Protein AF-A0A0L8GR93-F1 (afdb_monomer)

Structure (mmCIF, N/CA/C/O backbone):
data_AF-A0A0L8GR93-F1
#
_entry.id   AF-A0A0L8GR93-F1
#
loop_
_atom_site.group_PDB
_atom_site.id
_atom_site.type_symbol
_atom_site.label_atom_id
_atom_site.label_alt_id
_atom_site.label_comp_id
_atom_site.label_asym_id
_atom_site.label_entity_id
_atom_site.l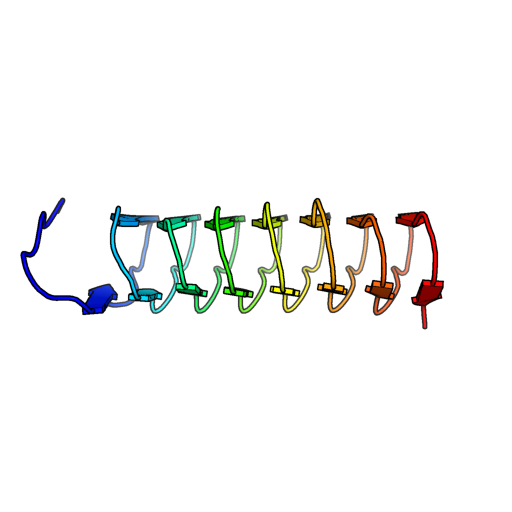abel_seq_id
_atom_site.pdbx_PDB_ins_code
_atom_site.Cartn_x
_atom_site.Cartn_y
_atom_site.Cartn_z
_atom_site.occupancy
_atom_site.B_iso_or_equiv
_atom_site.auth_seq_id
_atom_site.auth_comp_id
_atom_site.auth_asym_id
_atom_site.auth_atom_id
_atom_site.pdbx_PDB_model_num
ATOM 1 N N . MET A 1 1 ? 7.715 18.236 18.150 1.00 33.94 1 MET A N 1
ATOM 2 C CA . MET A 1 1 ? 6.377 18.294 18.772 1.00 33.94 1 MET A CA 1
ATOM 3 C C . MET A 1 1 ? 5.868 16.869 18.866 1.00 33.94 1 MET A C 1
ATOM 5 O O . MET A 1 1 ? 5.503 16.304 17.847 1.00 33.94 1 MET A O 1
ATOM 9 N N . THR A 1 2 ? 5.962 16.259 20.043 1.00 33.47 2 THR A N 1
ATOM 10 C CA . THR A 1 2 ? 5.451 14.910 20.322 1.00 33.47 2 THR A CA 1
ATOM 11 C C . THR A 1 2 ? 4.157 15.069 21.111 1.00 33.47 2 THR A C 1
ATOM 13 O O . THR A 1 2 ? 4.191 15.279 22.320 1.00 33.47 2 THR A O 1
ATOM 16 N N . GLU A 1 3 ? 3.015 15.065 20.424 1.00 47.94 3 GLU A N 1
ATOM 17 C CA . GLU A 1 3 ? 1.709 15.127 21.080 1.00 47.94 3 GLU A CA 1
ATOM 18 C C . GLU A 1 3 ? 1.225 13.712 21.419 1.00 47.94 3 GLU A C 1
ATOM 20 O O . GLU A 1 3 ? 0.819 12.945 20.546 1.00 47.94 3 GLU A O 1
ATOM 25 N N . THR A 1 4 ? 1.219 13.358 22.702 1.00 40.69 4 THR A N 1
ATOM 26 C CA . THR A 1 4 ? 0.560 12.147 23.208 1.00 40.69 4 THR A CA 1
ATOM 27 C C . THR A 1 4 ? -0.934 12.420 23.404 1.00 40.69 4 THR A C 1
ATOM 29 O O . THR A 1 4 ? -1.451 12.532 24.512 1.00 40.69 4 THR A O 1
ATOM 32 N N . VAL A 1 5 ? -1.667 12.576 22.300 1.00 49.81 5 VAL A N 1
ATOM 33 C CA . VAL A 1 5 ? -3.105 12.895 22.341 1.00 49.81 5 VAL A CA 1
ATOM 34 C C . VAL A 1 5 ? -3.898 11.679 22.801 1.00 49.81 5 VAL A C 1
ATOM 36 O O . VAL A 1 5 ? -3.602 10.565 22.377 1.00 49.81 5 VAL A O 1
ATOM 39 N N . THR A 1 6 ? -4.957 11.886 23.599 1.00 48.78 6 THR A N 1
ATOM 40 C CA . THR A 1 6 ? -5.890 10.885 24.163 1.00 48.78 6 THR A CA 1
ATOM 41 C C . THR A 1 6 ? -7.161 10.576 23.314 1.00 48.78 6 THR A C 1
ATOM 43 O O . THR A 1 6 ? -7.979 9.747 23.716 1.00 48.78 6 THR A O 1
ATOM 46 N N . ARG A 1 7 ? -7.232 11.038 22.050 1.00 57.28 7 ARG A N 1
ATOM 47 C CA . ARG A 1 7 ? -8.193 10.612 20.996 1.00 57.28 7 ARG A CA 1
ATOM 48 C C . ARG A 1 7 ? -7.882 9.334 20.175 1.00 57.28 7 ARG A C 1
ATOM 50 O O . ARG A 1 7 ? -6.785 9.135 19.658 1.00 57.28 7 ARG A O 1
ATOM 57 N N . TRP A 1 8 ? -8.911 8.514 19.934 1.00 70.69 8 TRP A N 1
ATOM 58 C CA . TRP A 1 8 ? -8.896 7.296 19.090 1.00 70.69 8 TRP A CA 1
ATOM 59 C C . TRP A 1 8 ? -8.316 7.479 17.670 1.00 70.69 8 TRP A C 1
ATOM 61 O O . TRP A 1 8 ? -7.955 6.492 17.023 1.00 70.69 8 TRP A O 1
ATOM 71 N N . TRP A 1 9 ? -8.208 8.730 17.226 1.00 72.31 9 TRP A N 1
ATOM 72 C CA . TRP A 1 9 ? -7.704 9.175 15.936 1.00 72.31 9 TRP A CA 1
ATOM 73 C C . TRP A 1 9 ? -6.675 10.281 16.173 1.00 72.31 9 TRP A C 1
ATOM 75 O O . TRP A 1 9 ? -6.953 11.211 16.936 1.00 72.31 9 TRP A O 1
ATOM 85 N N . LEU A 1 10 ? -5.522 10.194 15.511 1.00 78.81 10 LEU A N 1
ATOM 86 C CA . LEU A 1 10 ? -4.541 11.275 15.443 1.00 78.81 10 LEU A CA 1
ATOM 87 C C . LEU A 1 10 ? -4.371 11.720 13.989 1.00 78.81 10 LEU A C 1
ATOM 89 O O . LEU A 1 10 ? -4.279 10.885 13.087 1.00 78.81 10 LEU A O 1
ATOM 93 N N . PHE A 1 11 ? -4.318 13.034 13.778 1.00 79.12 11 PHE A N 1
ATOM 94 C CA . PHE A 1 11 ? -4.029 13.632 12.483 1.00 79.12 11 PHE A CA 1
ATOM 95 C C . PHE A 1 11 ? -2.747 14.463 12.595 1.00 79.12 11 PHE A C 1
ATOM 97 O O . PHE A 1 11 ? -2.744 15.519 13.221 1.00 79.12 11 PHE A O 1
ATOM 104 N N . CYS A 1 12 ? -1.658 13.977 12.004 1.00 73.75 12 CYS A N 1
ATOM 105 C CA . CYS A 1 12 ? -0.418 14.725 11.855 1.00 73.75 12 CYS A CA 1
ATOM 106 C C . CYS A 1 12 ? -0.454 15.479 10.517 1.00 73.75 12 CYS A C 1
ATOM 108 O O . CYS A 1 12 ? -0.478 14.871 9.441 1.00 73.75 12 CYS A O 1
ATOM 110 N N . GLY A 1 13 ? -0.438 16.812 10.575 1.00 70.75 13 GLY A N 1
ATOM 111 C CA . GLY A 1 13 ? -0.254 17.654 9.393 1.00 70.75 13 GLY A CA 1
ATOM 112 C C . GLY A 1 13 ? 1.087 17.386 8.698 1.00 70.75 13 GLY A C 1
ATOM 113 O O . GLY A 1 13 ? 2.027 16.866 9.300 1.00 70.75 13 GLY A O 1
ATOM 114 N N . GLY A 1 14 ? 1.174 17.726 7.411 1.00 71.00 14 GLY A N 1
ATOM 115 C CA . GLY A 1 14 ? 2.402 17.527 6.647 1.00 71.00 14 GLY A CA 1
ATOM 116 C C . GLY A 1 14 ? 3.514 18.491 7.064 1.00 71.00 14 GLY A C 1
ATOM 117 O O . GLY A 1 14 ? 3.251 19.651 7.385 1.00 71.00 14 GLY A O 1
ATOM 118 N N . SER A 1 15 ? 4.766 18.034 7.034 1.00 76.25 15 SER A N 1
ATOM 119 C CA . SER A 1 15 ? 5.922 18.847 7.430 1.00 76.25 15 SER A CA 1
ATOM 120 C C . SER A 1 15 ? 6.914 19.072 6.287 1.00 76.25 15 SER A C 1
ATOM 122 O O . SER A 1 15 ? 7.100 18.253 5.383 1.00 76.25 15 SER A O 1
ATOM 124 N N . ARG A 1 16 ? 7.591 20.226 6.305 1.00 69.69 16 ARG A N 1
ATOM 125 C CA . ARG A 1 16 ? 8.563 20.568 5.257 1.00 69.69 16 ARG A CA 1
ATOM 126 C C . ARG A 1 16 ? 9.880 19.805 5.409 1.00 69.69 16 ARG A C 1
ATOM 128 O O . ARG A 1 16 ? 10.528 19.593 4.398 1.00 69.69 16 ARG A O 1
ATOM 135 N N . TYR A 1 17 ? 10.254 19.382 6.615 1.00 73.50 17 TYR A N 1
ATOM 136 C CA . TYR A 1 17 ? 11.520 18.693 6.884 1.00 73.50 17 TYR A CA 1
ATOM 137 C C . TYR A 1 17 ? 11.281 17.220 7.220 1.00 73.50 17 TYR A C 1
ATOM 139 O O . TYR A 1 17 ? 11.332 16.380 6.322 1.00 73.50 17 TYR A O 1
ATOM 147 N N . SER A 1 18 ? 10.949 16.909 8.470 1.00 74.88 18 SER A N 1
ATOM 148 C CA . SER A 1 18 ? 10.697 15.544 8.933 1.00 74.88 18 SER A CA 1
ATOM 149 C C . SER A 1 18 ? 9.348 15.423 9.645 1.00 74.88 18 SER A C 1
ATOM 151 O O . SER A 1 18 ? 8.907 16.355 10.320 1.00 74.88 18 SER A O 1
ATOM 153 N N . CYS A 1 19 ? 8.653 14.300 9.457 1.00 74.94 19 CYS A N 1
ATOM 154 C CA . CYS A 1 19 ? 7.529 13.874 10.292 1.00 74.94 19 CYS A CA 1
ATOM 155 C C . CYS A 1 19 ? 7.908 12.588 11.010 1.00 74.94 19 CYS A C 1
ATOM 157 O O . CYS A 1 19 ? 8.356 11.641 10.376 1.00 74.94 19 CYS A O 1
ATOM 159 N N . ALA A 1 20 ? 7.730 12.565 12.324 1.00 77.88 20 ALA A N 1
ATOM 160 C CA . ALA A 1 20 ? 7.807 11.357 13.126 1.00 77.88 20 ALA A CA 1
ATOM 161 C C . ALA A 1 20 ? 6.541 11.315 13.980 1.00 77.88 20 ALA A C 1
ATOM 163 O O . ALA A 1 20 ? 6.315 12.228 14.774 1.00 77.88 20 ALA A O 1
ATOM 164 N N . CYS A 1 21 ? 5.694 10.313 13.761 1.00 73.50 21 CYS A N 1
ATOM 165 C CA . CYS A 1 21 ? 4.473 10.122 14.536 1.00 73.50 21 CYS A CA 1
ATOM 166 C C . CYS A 1 21 ? 4.410 8.668 15.007 1.00 73.50 21 CYS A C 1
ATOM 168 O O . CYS A 1 21 ? 4.272 7.754 14.198 1.00 73.50 21 CYS A O 1
ATOM 170 N N . GLU A 1 22 ? 4.490 8.466 16.316 1.00 74.88 22 GLU A N 1
ATOM 171 C CA . GLU A 1 22 ? 4.322 7.162 16.952 1.00 74.88 22 GLU A CA 1
ATOM 172 C C . GLU A 1 22 ? 3.012 7.174 17.732 1.00 74.88 22 GLU A C 1
ATOM 174 O O . GLU A 1 22 ? 2.762 8.057 18.558 1.00 74.88 22 GLU A O 1
ATOM 179 N N . VAL A 1 23 ? 2.126 6.229 17.425 1.00 70.88 23 VAL A N 1
ATOM 180 C CA . VAL A 1 23 ? 0.793 6.192 18.017 1.00 70.88 23 VAL A CA 1
ATOM 181 C C . VAL A 1 23 ? 0.385 4.761 18.331 1.00 70.88 23 VAL A C 1
ATOM 183 O O . VAL A 1 23 ? -0.002 3.980 17.466 1.00 70.88 23 VAL A O 1
ATOM 186 N N . MET A 1 24 ? 0.284 4.446 19.618 1.00 66.62 24 MET A N 1
ATOM 187 C CA . MET A 1 24 ? -0.190 3.146 20.123 1.00 66.62 24 MET A CA 1
ATOM 188 C C . MET A 1 24 ? -1.695 2.866 19.904 1.00 66.62 24 MET A C 1
ATOM 190 O O . MET A 1 24 ? -2.285 1.983 20.528 1.00 66.62 24 MET A O 1
ATOM 194 N N . ARG A 1 25 ? -2.366 3.625 19.034 1.00 67.69 25 ARG A N 1
ATOM 195 C CA . ARG A 1 25 ? -3.835 3.752 18.998 1.00 67.69 25 ARG A CA 1
ATOM 196 C C . ARG A 1 25 ? -4.439 3.195 17.718 1.00 67.69 25 ARG A C 1
ATOM 198 O O . ARG A 1 25 ? -3.815 2.421 16.997 1.00 67.69 25 ARG A O 1
ATOM 205 N N . TRP A 1 26 ? -5.720 3.495 17.499 1.00 75.50 26 TRP A N 1
ATOM 206 C CA . TRP A 1 26 ? -6.510 2.857 16.452 1.00 75.50 26 TRP A CA 1
ATOM 207 C C . TRP A 1 26 ? -6.219 3.398 15.055 1.00 75.50 26 TRP A C 1
ATOM 209 O O . TRP A 1 26 ? -6.063 2.586 14.144 1.00 75.50 26 TRP A O 1
ATOM 219 N N . TRP A 1 27 ? -6.142 4.721 14.896 1.00 79.44 27 TRP A N 1
ATOM 220 C CA . TRP A 1 27 ? -5.944 5.363 13.597 1.00 79.44 27 TRP A CA 1
ATOM 221 C C . TRP A 1 27 ? -4.949 6.521 13.668 1.00 79.44 27 TRP A C 1
ATOM 223 O O . TRP A 1 27 ? -5.084 7.402 14.519 1.00 79.44 27 TRP A O 1
ATOM 233 N N . LEU A 1 28 ? -4.012 6.541 12.722 1.00 82.88 28 LEU A N 1
ATOM 234 C CA . LEU A 1 28 ? -3.130 7.670 12.441 1.00 82.88 28 LEU A CA 1
ATOM 235 C C . LEU A 1 28 ? -3.264 8.070 10.973 1.00 82.88 28 LEU A C 1
ATOM 237 O O . LEU A 1 28 ? -3.173 7.224 10.081 1.00 82.88 28 LEU A O 1
ATOM 241 N N . PHE A 1 29 ? -3.429 9.365 10.745 1.00 83.06 29 PHE A N 1
ATOM 242 C CA . PHE A 1 29 ? -3.340 9.984 9.432 1.00 83.06 29 PHE A CA 1
ATOM 243 C C . PHE A 1 29 ? -2.174 10.966 9.437 1.00 83.06 29 PHE A C 1
ATOM 245 O O . PHE A 1 29 ? -2.190 11.939 10.186 1.00 83.06 29 PHE A O 1
ATOM 252 N N . CYS A 1 30 ? -1.170 10.715 8.606 1.00 81.00 30 CYS A N 1
ATOM 253 C CA . CYS A 1 30 ? -0.012 11.578 8.425 1.00 81.00 30 CYS A CA 1
ATOM 254 C C . CYS A 1 30 ? -0.024 12.159 7.016 1.00 81.00 30 CYS A C 1
ATOM 256 O O . CYS A 1 30 ? 0.025 11.419 6.036 1.00 81.00 30 CYS A O 1
ATOM 258 N N . GLY A 1 31 ? -0.030 13.489 6.908 1.00 76.50 31 GLY A N 1
ATOM 259 C CA . GLY A 1 31 ? 0.006 14.191 5.620 1.00 76.50 31 GLY A CA 1
ATOM 260 C C . GLY A 1 31 ? 1.298 13.986 4.817 1.00 76.50 31 GLY A C 1
ATOM 261 O O . GLY A 1 31 ? 1.341 14.331 3.639 1.00 76.50 31 GLY A O 1
ATOM 262 N N . GLY A 1 32 ? 2.335 13.405 5.426 1.00 74.44 32 GLY A N 1
ATOM 263 C CA . GLY A 1 32 ? 3.633 13.166 4.799 1.00 74.44 32 GLY A CA 1
ATOM 264 C C . GLY A 1 32 ? 4.615 14.323 4.978 1.00 74.44 32 GLY A C 1
ATOM 265 O O . GLY A 1 32 ? 4.333 15.315 5.652 1.00 74.44 32 GLY A O 1
ATOM 266 N N . SER A 1 33 ? 5.797 14.209 4.380 1.00 80.12 33 SER A N 1
ATOM 267 C CA . SER A 1 33 ? 6.816 15.264 4.460 1.00 80.12 33 SER A CA 1
ATOM 268 C C . SER A 1 33 ? 7.636 15.418 3.195 1.00 80.12 33 SER A C 1
ATOM 270 O O . SER A 1 33 ? 7.658 14.566 2.307 1.00 80.12 33 SER A O 1
ATOM 272 N N . ARG A 1 34 ? 8.374 16.527 3.093 1.00 77.75 34 ARG A N 1
ATOM 273 C CA . ARG A 1 34 ? 9.303 16.689 1.973 1.00 77.75 34 ARG A CA 1
ATOM 274 C C . ARG A 1 34 ? 10.515 15.775 2.109 1.00 77.75 34 ARG A C 1
ATOM 276 O O . ARG A 1 34 ? 10.862 15.161 1.114 1.00 77.75 34 ARG A O 1
ATOM 283 N N . HIS A 1 35 ? 11.164 15.678 3.269 1.00 79.62 35 HIS A N 1
ATOM 284 C CA . HIS A 1 35 ? 12.380 14.867 3.391 1.00 79.62 35 HIS A CA 1
ATOM 285 C C . HIS A 1 35 ? 12.073 13.487 3.955 1.00 79.62 35 HIS A C 1
ATOM 287 O O . HIS A 1 35 ? 12.077 12.518 3.198 1.00 79.62 35 HIS A O 1
ATOM 293 N N . PHE A 1 36 ? 11.760 13.402 5.243 1.00 79.88 36 PHE A N 1
ATOM 294 C CA . PHE A 1 36 ? 11.635 12.119 5.927 1.00 79.88 36 PHE A CA 1
ATOM 295 C C . PHE A 1 36 ? 10.293 11.964 6.626 1.00 79.88 36 PHE A C 1
ATOM 297 O O . PHE A 1 36 ? 9.872 12.881 7.332 1.00 79.88 36 PHE A O 1
ATOM 304 N N . CYS A 1 37 ? 9.621 10.828 6.457 1.00 81.69 37 CYS A N 1
ATOM 305 C CA . CYS A 1 37 ? 8.473 10.496 7.292 1.00 81.69 37 CYS A CA 1
ATOM 306 C C . CYS A 1 37 ? 8.635 9.124 7.931 1.00 81.69 37 CYS A C 1
ATOM 308 O O . CYS A 1 37 ? 8.765 8.140 7.210 1.00 81.69 37 CYS A O 1
ATOM 310 N N . ALA A 1 38 ? 8.587 9.077 9.258 1.00 84.19 38 ALA A N 1
ATOM 311 C CA . ALA A 1 38 ? 8.499 7.865 10.055 1.00 84.19 38 ALA A CA 1
ATOM 312 C C . ALA A 1 38 ? 7.147 7.822 10.760 1.00 84.19 38 ALA A C 1
ATOM 314 O O . ALA A 1 38 ? 6.756 8.782 11.430 1.00 84.19 38 ALA A O 1
ATOM 315 N N . CYS A 1 39 ? 6.409 6.732 10.599 1.00 83.25 39 CYS A N 1
ATOM 316 C CA . CYS A 1 39 ? 5.134 6.551 11.279 1.00 83.25 39 CYS A CA 1
ATOM 317 C C . CYS A 1 39 ? 4.999 5.128 11.797 1.00 83.25 39 CYS A C 1
ATOM 319 O O . CYS A 1 39 ? 5.106 4.187 11.017 1.00 83.25 39 CYS A O 1
ATOM 321 N N . GLU A 1 40 ? 4.678 4.982 13.074 1.00 83.88 40 GLU A N 1
ATOM 322 C CA . GLU A 1 40 ? 4.458 3.677 13.693 1.00 83.88 40 GLU A CA 1
ATOM 323 C C . GLU A 1 40 ? 3.099 3.653 14.391 1.00 83.88 40 GLU A C 1
ATOM 325 O O . GLU A 1 40 ? 2.741 4.572 15.139 1.00 83.88 40 GLU A O 1
ATOM 330 N N . VAL A 1 41 ? 2.296 2.625 14.095 1.00 83.81 41 VAL A N 1
ATOM 331 C CA . VAL A 1 41 ? 0.932 2.516 14.622 1.00 83.81 41 VAL A CA 1
ATOM 332 C C . VAL A 1 41 ? 0.537 1.083 14.919 1.00 83.81 41 VAL A C 1
ATOM 334 O O . VAL A 1 41 ? 0.749 0.165 14.138 1.00 83.81 41 VAL A O 1
ATOM 337 N N . ASN A 1 42 ? -0.206 0.881 16.001 1.00 83.31 42 ASN A N 1
ATOM 338 C CA . ASN A 1 42 ? -0.638 -0.464 16.368 1.00 83.31 42 ASN A CA 1
ATOM 339 C C . ASN A 1 42 ? -1.721 -1.035 15.419 1.00 83.31 42 ASN A C 1
ATOM 341 O O . ASN A 1 42 ? -1.758 -2.228 15.133 1.00 83.31 42 ASN A O 1
ATOM 345 N N . ARG A 1 43 ? -2.654 -0.215 14.911 1.00 85.25 43 ARG A N 1
ATOM 346 C CA . ARG A 1 43 ? -3.818 -0.717 14.150 1.00 85.25 43 ARG A CA 1
ATOM 347 C C . ARG A 1 43 ? -3.910 -0.272 12.697 1.00 85.25 43 ARG A C 1
ATOM 349 O O . ARG A 1 43 ? -3.942 -1.150 11.832 1.00 85.25 43 ARG A O 1
ATOM 356 N N . ARG A 1 44 ? -4.092 1.023 12.433 1.00 87.62 44 ARG A N 1
ATOM 357 C CA . ARG A 1 44 ? -4.329 1.547 11.080 1.00 87.62 44 ARG A CA 1
ATOM 358 C C . ARG A 1 44 ? -3.545 2.831 10.844 1.00 87.62 44 ARG A C 1
ATOM 360 O O . ARG A 1 44 ? -3.674 3.771 11.626 1.00 87.62 44 ARG A O 1
ATOM 367 N N . LEU A 1 45 ? -2.797 2.868 9.748 1.00 87.31 45 LEU A N 1
ATOM 368 C CA . LEU A 1 45 ? -2.001 4.014 9.320 1.00 87.31 45 LEU A CA 1
ATOM 369 C C . LEU A 1 45 ? -2.360 4.411 7.891 1.00 87.31 45 LEU A C 1
ATOM 371 O O . LEU A 1 45 ? -2.369 3.570 6.993 1.00 87.31 45 LEU A O 1
ATOM 375 N N . PHE A 1 46 ? -2.578 5.706 7.690 1.00 87.44 46 PHE A N 1
ATOM 376 C CA . PHE A 1 46 ? -2.559 6.354 6.387 1.00 87.44 46 PHE A CA 1
ATOM 377 C C . PHE A 1 46 ? -1.442 7.393 6.374 1.00 87.44 46 PHE A C 1
ATOM 379 O O . PHE A 1 46 ? -1.510 8.386 7.094 1.00 87.44 46 PHE A O 1
ATOM 386 N N . CYS A 1 47 ? -0.417 7.172 5.560 1.00 84.31 47 CYS A N 1
ATOM 387 C CA . CYS A 1 47 ? 0.695 8.091 5.373 1.00 84.31 47 CYS A CA 1
ATOM 388 C C . CYS A 1 47 ? 0.704 8.606 3.931 1.00 84.31 47 CYS A C 1
ATOM 390 O O . CYS A 1 47 ? 0.734 7.823 2.983 1.00 84.31 47 CYS A O 1
ATOM 392 N N . GLY A 1 48 ? 0.722 9.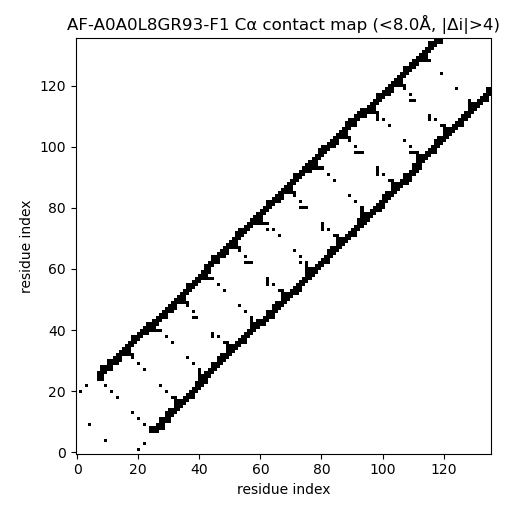927 3.756 1.00 81.25 48 GLY A N 1
ATOM 393 C CA . GLY A 1 48 ? 0.815 10.580 2.447 1.00 81.25 48 GLY A CA 1
ATOM 394 C C . GLY A 1 48 ? 2.138 10.326 1.715 1.00 81.25 48 GLY A C 1
ATOM 395 O O . GLY A 1 48 ? 2.238 10.611 0.525 1.00 81.25 48 GLY A O 1
ATOM 396 N N . GLY A 1 49 ? 3.136 9.756 2.398 1.00 78.31 49 GLY A N 1
ATOM 397 C CA . GLY A 1 49 ? 4.453 9.467 1.841 1.00 78.31 49 GLY A CA 1
ATOM 398 C C . GLY A 1 49 ? 5.440 10.620 2.014 1.00 78.31 49 GLY A C 1
ATOM 399 O O . GLY A 1 49 ? 5.238 11.531 2.821 1.00 78.31 49 GLY A O 1
ATOM 400 N N . SER A 1 50 ? 6.547 10.578 1.276 1.00 83.19 50 SER A N 1
ATOM 401 C CA . SER A 1 50 ? 7.543 11.653 1.321 1.00 83.19 50 SER A CA 1
ATOM 402 C C . SER A 1 50 ? 8.311 11.817 0.013 1.00 83.19 50 SER A C 1
ATOM 404 O O . SER A 1 50 ? 8.244 10.974 -0.876 1.00 83.19 50 SER A O 1
ATOM 406 N N . ARG A 1 51 ? 9.065 12.913 -0.164 1.00 81.50 51 ARG A N 1
ATOM 407 C CA . ARG A 1 51 ? 9.900 13.036 -1.372 1.00 81.50 51 ARG A CA 1
ATOM 408 C C . ARG A 1 51 ? 11.141 12.157 -1.281 1.00 81.50 51 ARG A C 1
ATOM 410 O O . ARG A 1 51 ? 11.455 11.522 -2.280 1.00 81.50 51 ARG A O 1
ATOM 417 N N . TYR A 1 52 ? 11.844 12.136 -0.149 1.00 83.69 52 TYR A N 1
ATOM 418 C CA . TYR A 1 52 ? 13.075 11.355 -0.014 1.00 83.69 52 TYR A CA 1
ATOM 419 C C . TYR A 1 52 ? 12.789 9.969 0.547 1.00 83.69 52 TYR A C 1
ATOM 421 O O . TYR A 1 52 ? 12.797 9.006 -0.215 1.00 83.69 52 TYR A O 1
ATOM 429 N N . SER A 1 53 ? 12.498 9.873 1.836 1.00 82.81 53 SER A N 1
ATOM 430 C CA . SER A 1 53 ? 12.417 8.593 2.535 1.00 82.81 53 SER A CA 1
ATOM 431 C C . SER A 1 53 ? 11.153 8.493 3.376 1.00 82.81 53 SER A C 1
ATOM 433 O O . SER A 1 53 ? 10.817 9.415 4.128 1.00 82.81 53 SER A O 1
ATOM 435 N N . CYS A 1 54 ? 10.405 7.406 3.219 1.00 83.75 54 CYS A N 1
ATOM 436 C CA . CYS A 1 54 ? 9.266 7.096 4.073 1.00 83.75 54 CYS A CA 1
ATOM 437 C C . CYS A 1 54 ? 9.457 5.720 4.708 1.00 83.75 54 CYS A C 1
ATOM 439 O O . CYS A 1 54 ? 9.820 4.765 4.028 1.00 83.75 54 CYS A O 1
ATOM 441 N N . ALA A 1 55 ? 9.237 5.653 6.014 1.00 86.69 55 ALA A N 1
ATOM 442 C CA . ALA A 1 55 ? 9.267 4.448 6.819 1.00 86.69 55 ALA A CA 1
ATOM 443 C C . ALA A 1 55 ? 7.943 4.371 7.577 1.00 86.69 55 ALA A C 1
ATOM 445 O O . ALA A 1 55 ? 7.554 5.317 8.266 1.00 86.69 55 ALA A O 1
ATOM 446 N N . CYS A 1 56 ? 7.195 3.295 7.389 1.00 86.25 56 CYS A N 1
ATOM 447 C CA . CYS A 1 56 ? 5.890 3.134 8.008 1.00 86.25 56 CYS A CA 1
ATOM 448 C C . CYS A 1 56 ? 5.729 1.709 8.524 1.00 86.25 56 CYS A C 1
ATOM 450 O O . CYS A 1 56 ? 5.924 0.761 7.769 1.00 86.25 56 CYS A O 1
ATOM 452 N N . GLU A 1 57 ? 5.302 1.566 9.771 1.00 87.25 57 GLU A N 1
ATOM 453 C CA . GLU A 1 57 ? 5.085 0.262 10.390 1.00 87.25 57 GLU A CA 1
ATOM 454 C C . GLU A 1 57 ? 3.685 0.179 11.000 1.00 87.25 57 GLU A C 1
ATOM 456 O O . GLU A 1 57 ? 3.211 1.103 11.674 1.00 87.25 57 GLU A O 1
ATOM 461 N N . VAL A 1 58 ? 2.997 -0.940 10.741 1.00 86.12 58 VAL A N 1
ATOM 462 C CA . VAL A 1 58 ? 1.727 -1.262 11.396 1.00 86.12 58 VAL A CA 1
ATOM 463 C C . VAL A 1 58 ? 1.679 -2.691 11.901 1.00 86.12 58 VAL A C 1
ATOM 465 O O . VAL A 1 58 ? 1.741 -3.656 11.139 1.00 86.12 58 VAL A O 1
ATOM 468 N N . THR A 1 59 ? 1.380 -2.862 13.185 1.00 84.12 59 THR A N 1
ATOM 469 C CA . THR A 1 59 ? 1.407 -4.208 13.765 1.00 84.12 59 THR A CA 1
ATOM 470 C C . THR A 1 59 ? 0.155 -5.044 13.473 1.00 84.12 59 THR A C 1
ATOM 472 O O . THR A 1 59 ? 0.250 -6.265 13.334 1.00 84.12 59 THR A O 1
ATOM 475 N N . ARG A 1 60 ? -1.053 -4.456 13.377 1.00 80.75 60 ARG A N 1
ATOM 476 C CA . ARG A 1 60 ? -2.292 -5.271 13.379 1.00 80.75 60 ARG A CA 1
ATOM 477 C C . ARG A 1 60 ? -3.158 -5.315 12.134 1.00 80.75 60 ARG A C 1
ATOM 479 O O . ARG A 1 60 ? -3.718 -6.385 11.890 1.00 80.75 60 ARG A O 1
ATOM 486 N N . TRP A 1 61 ? -3.418 -4.218 11.429 1.00 83.31 61 TRP A N 1
ATOM 487 C CA . TRP A 1 61 ? -4.476 -4.263 10.411 1.00 83.31 61 TRP A CA 1
ATOM 488 C C . TRP A 1 61 ? -4.082 -3.691 9.060 1.00 83.31 61 TRP A C 1
ATOM 490 O O . TRP A 1 61 ? -3.941 -4.475 8.126 1.00 83.31 61 TRP A O 1
ATOM 500 N N . TRP A 1 62 ? -3.986 -2.370 8.933 1.00 85.88 62 TRP A N 1
ATOM 501 C CA . TRP A 1 62 ? -3.898 -1.728 7.619 1.00 85.88 62 TRP A CA 1
ATOM 502 C C . TRP A 1 62 ? -2.822 -0.657 7.602 1.00 85.88 62 TRP A C 1
ATOM 504 O O . TRP A 1 62 ? -2.823 0.221 8.464 1.00 85.88 62 TRP A O 1
ATOM 514 N N . LEU A 1 63 ? -1.980 -0.691 6.578 1.00 87.88 63 LEU A N 1
ATOM 515 C CA . LEU A 1 63 ? -1.073 0.391 6.231 1.00 87.88 63 LEU A CA 1
ATOM 516 C C . LEU A 1 63 ? -1.354 0.819 4.797 1.00 87.88 63 LEU A C 1
ATOM 518 O O . LEU A 1 63 ? -1.324 -0.003 3.882 1.00 87.88 63 LEU A O 1
ATOM 522 N N . PHE A 1 64 ? -1.606 2.109 4.622 1.00 88.31 64 PHE A N 1
ATOM 523 C CA . PHE A 1 64 ? -1.607 2.777 3.330 1.00 88.31 64 PHE A CA 1
ATOM 524 C C . PHE A 1 64 ? -0.502 3.824 3.328 1.00 88.31 64 PHE A C 1
ATOM 526 O O . PHE A 1 64 ? -0.538 4.761 4.124 1.00 88.31 64 PHE A O 1
ATOM 533 N N . CYS A 1 65 ? 0.470 3.677 2.433 1.00 8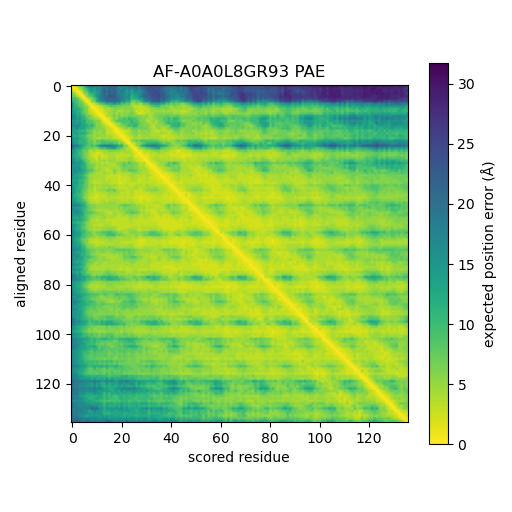5.00 65 CYS A N 1
ATOM 534 C CA . CYS A 1 65 ? 1.552 4.635 2.253 1.00 85.00 65 CYS A CA 1
ATOM 535 C C . CYS A 1 65 ? 1.570 5.138 0.809 1.00 85.00 65 CYS A C 1
ATOM 537 O O . CYS A 1 65 ? 1.610 4.346 -0.130 1.00 85.00 65 CYS A O 1
ATOM 539 N N . GLY A 1 66 ? 1.570 6.459 0.625 1.00 81.06 66 GLY A N 1
ATOM 540 C CA . GLY A 1 66 ? 1.598 7.108 -0.691 1.00 81.06 66 GLY A CA 1
ATOM 541 C C . GLY A 1 66 ? 2.880 6.868 -1.498 1.00 81.06 66 GLY A C 1
ATOM 542 O O . GLY A 1 66 ? 2.920 7.194 -2.681 1.00 81.06 66 GLY A O 1
ATOM 543 N N . GLY A 1 67 ? 3.908 6.266 -0.891 1.00 76.44 67 GLY A N 1
ATOM 544 C CA . GLY A 1 67 ? 5.201 6.007 -1.523 1.00 76.44 67 GLY A CA 1
ATOM 545 C C . GLY A 1 67 ? 6.185 7.170 -1.386 1.00 76.44 67 GLY A C 1
ATOM 546 O O . GLY A 1 67 ? 5.958 8.125 -0.637 1.00 76.44 67 GLY A O 1
ATOM 547 N N . SER A 1 68 ? 7.313 7.085 -2.089 1.00 83.12 68 SER A N 1
ATOM 548 C CA . SER A 1 68 ? 8.324 8.151 -2.088 1.00 83.12 68 SER A CA 1
ATOM 549 C C . SER A 1 68 ? 9.099 8.252 -3.396 1.00 83.12 68 SER A C 1
ATOM 551 O O . SER A 1 68 ? 8.978 7.395 -4.264 1.00 83.12 68 SER A O 1
ATOM 553 N N . ARG A 1 69 ? 9.915 9.299 -3.610 1.00 81.56 69 ARG A N 1
ATOM 554 C CA . ARG A 1 69 ? 10.799 9.287 -4.793 1.00 81.56 69 ARG A CA 1
ATOM 555 C C . ARG A 1 69 ? 12.031 8.424 -4.575 1.00 81.56 69 ARG A C 1
ATOM 557 O O . ARG A 1 69 ? 12.415 7.758 -5.527 1.00 81.56 69 ARG A O 1
ATOM 564 N N . TYR A 1 70 ? 12.658 8.442 -3.402 1.00 83.44 70 TYR A N 1
ATOM 565 C CA . TYR A 1 70 ? 13.903 7.699 -3.202 1.00 83.44 70 TYR A CA 1
ATOM 566 C C . TYR A 1 70 ? 13.641 6.347 -2.554 1.00 83.44 70 TYR A C 1
ATOM 568 O O . TYR A 1 70 ? 13.699 5.343 -3.258 1.00 83.44 70 TYR A O 1
ATOM 576 N N . SER A 1 71 ? 13.309 6.310 -1.268 1.00 83.31 71 SER A N 1
ATOM 577 C CA . SER A 1 71 ? 13.150 5.053 -0.535 1.00 83.31 71 SER A CA 1
ATOM 578 C C . SER A 1 71 ? 11.813 4.956 0.187 1.00 83.31 71 SER A C 1
ATOM 580 O O . SER A 1 71 ? 11.382 5.901 0.856 1.00 83.31 71 SER A O 1
ATOM 582 N N . CYS A 1 72 ? 11.128 3.827 0.021 1.00 83.25 72 CYS A N 1
ATOM 583 C CA . CYS A 1 72 ? 9.883 3.528 0.712 1.00 83.25 72 CYS A CA 1
ATOM 584 C C . CYS A 1 72 ? 10.022 2.212 1.474 1.00 83.25 72 CYS A C 1
ATOM 586 O O . CYS A 1 72 ? 10.221 1.173 0.866 1.00 83.25 72 CYS A O 1
ATOM 588 N N . ALA A 1 73 ? 9.959 2.254 2.799 1.00 86.56 73 ALA A N 1
ATOM 589 C CA . ALA A 1 73 ? 9.989 1.072 3.647 1.00 86.56 73 ALA A CA 1
ATOM 590 C C . ALA A 1 73 ? 8.648 0.953 4.359 1.00 86.56 73 ALA A C 1
ATOM 592 O O . ALA A 1 73 ? 8.207 1.894 5.026 1.00 86.56 73 ALA A O 1
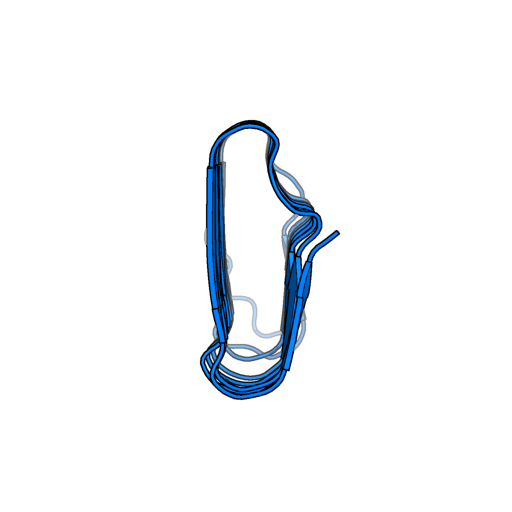ATOM 593 N N . CYS A 1 74 ? 7.962 -0.166 4.166 1.00 86.44 74 CYS A N 1
ATOM 594 C CA . CYS A 1 74 ? 6.671 -0.399 4.796 1.00 86.44 74 CYS A CA 1
ATOM 595 C C . CYS A 1 74 ? 6.575 -1.826 5.323 1.00 86.44 74 CYS A C 1
ATOM 597 O O . CYS A 1 74 ? 6.802 -2.772 4.570 1.00 86.44 74 CYS A O 1
ATOM 599 N N . GLU A 1 75 ? 6.156 -1.967 6.576 1.00 86.81 75 GLU A N 1
ATOM 600 C CA . GLU A 1 75 ? 5.980 -3.264 7.226 1.00 86.81 75 GLU A CA 1
ATOM 601 C C . GLU A 1 75 ? 4.574 -3.387 7.822 1.00 86.81 75 GLU A C 1
ATOM 603 O O . GLU A 1 75 ? 4.067 -2.474 8.487 1.00 86.81 75 GLU A O 1
ATOM 608 N N . VAL A 1 76 ? 3.917 -4.527 7.573 1.00 85.94 76 VAL A N 1
ATOM 609 C CA . VAL A 1 76 ? 2.663 -4.887 8.244 1.00 85.94 76 VAL A CA 1
ATOM 610 C C . VAL A 1 76 ? 2.676 -6.314 8.758 1.00 85.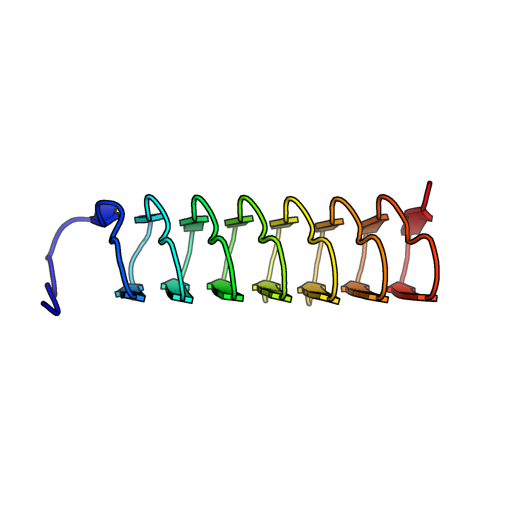94 76 VAL A C 1
ATOM 612 O O . VAL A 1 76 ? 2.612 -7.286 8.007 1.00 85.94 76 VAL A O 1
ATOM 615 N N . ASN A 1 77 ? 2.535 -6.451 10.069 1.00 83.50 77 ASN A N 1
ATOM 616 C CA . ASN A 1 77 ? 2.623 -7.756 10.714 1.00 83.50 77 ASN A CA 1
ATOM 617 C C . ASN A 1 77 ? 1.416 -8.684 10.465 1.00 83.50 77 ASN A C 1
ATOM 619 O O . ASN A 1 77 ? 1.483 -9.895 10.685 1.0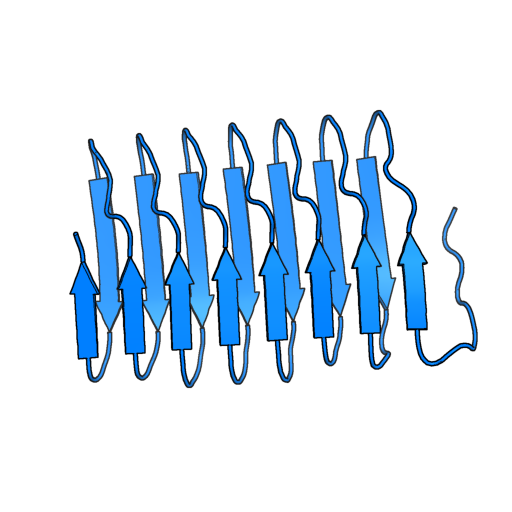0 83.50 77 ASN A O 1
ATOM 623 N N . ARG A 1 78 ? 0.251 -8.153 10.064 1.00 77.88 78 ARG A N 1
ATOM 624 C CA . ARG A 1 78 ? -0.989 -8.944 10.163 1.00 77.88 78 ARG A CA 1
ATOM 625 C C . ARG A 1 78 ? -1.932 -9.001 8.990 1.00 77.88 78 ARG A C 1
ATOM 627 O O . ARG A 1 78 ? -2.557 -10.049 8.869 1.00 77.88 78 ARG A O 1
ATOM 634 N N . ARG A 1 79 ? -2.186 -7.948 8.217 1.00 83.69 79 ARG A N 1
ATOM 635 C CA . ARG A 1 79 ? -3.356 -7.991 7.324 1.00 83.69 79 ARG A CA 1
ATOM 636 C C . ARG A 1 79 ? -3.100 -7.379 5.957 1.00 83.69 79 ARG A C 1
ATOM 638 O O . ARG A 1 79 ? -2.934 -8.138 5.010 1.00 83.69 79 ARG A O 1
ATOM 645 N N . TRP A 1 80 ? -3.074 -6.061 5.840 1.00 86.19 80 TRP A N 1
ATOM 646 C CA . TRP A 1 80 ? -3.032 -5.414 4.533 1.00 86.19 80 TRP A CA 1
ATOM 647 C C . TRP A 1 80 ? -1.993 -4.305 4.506 1.00 86.19 80 TRP A C 1
ATOM 649 O O . TRP A 1 80 ? -2.031 -3.405 5.348 1.00 86.19 80 TRP A O 1
ATOM 659 N N . LEU A 1 81 ? -1.121 -4.357 3.505 1.00 87.44 81 LEU A N 1
ATOM 660 C CA . LEU A 1 81 ? -0.224 -3.271 3.138 1.00 87.44 81 LEU A CA 1
ATOM 661 C C . LEU A 1 81 ? -0.529 -2.831 1.713 1.00 87.44 81 LEU A C 1
ATOM 663 O O . LEU A 1 81 ? -0.577 -3.652 0.798 1.00 87.44 81 LEU A O 1
ATOM 667 N N . PHE A 1 82 ? -0.701 -1.526 1.550 1.00 87.69 82 PHE A N 1
ATOM 668 C CA . PHE A 1 82 ? -0.767 -0.848 0.268 1.00 87.69 82 PHE A CA 1
ATOM 669 C C . PHE A 1 82 ? 0.313 0.227 0.250 1.00 87.69 82 PHE A C 1
ATOM 671 O O . PHE A 1 82 ? 0.241 1.193 1.012 1.00 87.69 82 PHE A O 1
ATOM 678 N N . CYS A 1 83 ? 1.308 0.074 -0.616 1.00 84.38 83 CYS A N 1
ATOM 679 C CA . CYS A 1 83 ? 2.350 1.074 -0.800 1.00 84.38 83 CYS A CA 1
ATOM 680 C C . CYS A 1 83 ? 2.373 1.564 -2.247 1.00 84.38 83 CYS A C 1
ATOM 682 O O . CYS A 1 83 ? 2.412 0.767 -3.184 1.00 84.38 83 CYS A O 1
ATOM 684 N N . GLY A 1 84 ? 2.387 2.884 -2.425 1.00 79.62 84 GLY A N 1
ATO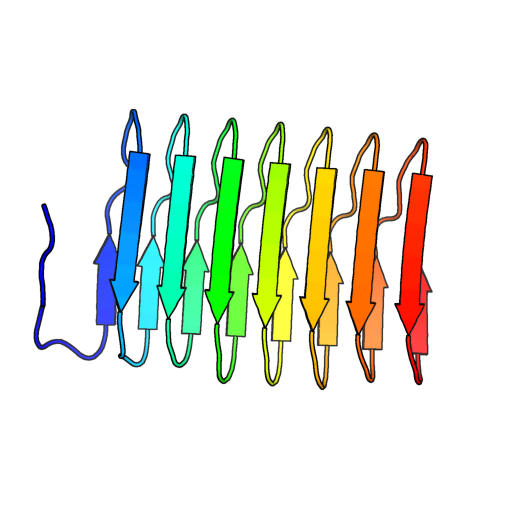M 685 C CA . GLY A 1 84 ? 2.409 3.546 -3.732 1.00 79.62 84 GLY A CA 1
ATOM 686 C C . GLY A 1 84 ? 3.685 3.309 -4.546 1.00 79.62 84 GLY A C 1
ATOM 687 O O . GLY A 1 84 ? 3.707 3.624 -5.732 1.00 79.62 84 GLY A O 1
ATOM 688 N N . GLY A 1 85 ? 4.724 2.720 -3.947 1.00 73.81 85 GLY A N 1
ATOM 689 C CA . GLY A 1 85 ? 5.994 2.444 -4.612 1.00 73.81 85 GLY A CA 1
ATOM 690 C C . GLY A 1 85 ? 6.988 3.604 -4.533 1.00 73.81 85 GLY A C 1
ATOM 691 O O . GLY A 1 85 ? 6.765 4.609 -3.850 1.00 73.81 85 GLY A O 1
ATOM 692 N N . SER A 1 86 ? 8.127 3.457 -5.211 1.00 81.94 86 SER A N 1
ATOM 693 C CA . SER A 1 86 ? 9.161 4.493 -5.248 1.00 81.94 86 SER A CA 1
ATOM 694 C C . SER A 1 86 ? 9.960 4.486 -6.530 1.00 81.94 86 SER A C 1
ATOM 696 O O . SER A 1 86 ? 9.872 3.589 -7.360 1.00 81.94 86 SER A O 1
ATOM 698 N N . ARG A 1 87 ? 10.772 5.519 -6.736 1.00 80.19 87 ARG A N 1
ATOM 699 C CA . ARG A 1 87 ? 11.646 5.550 -7.903 1.00 80.19 87 ARG A CA 1
ATOM 700 C C . ARG A 1 87 ? 12.876 4.667 -7.685 1.00 80.19 87 ARG A C 1
ATOM 702 O O . ARG A 1 87 ? 13.217 3.934 -8.605 1.00 80.19 87 ARG A O 1
ATOM 709 N N . TYR A 1 88 ? 13.516 4.689 -6.515 1.00 81.06 88 TYR A N 1
ATOM 710 C CA . TYR A 1 88 ? 14.774 3.958 -6.306 1.00 81.06 88 TYR A CA 1
ATOM 711 C C . TYR A 1 88 ? 14.604 2.641 -5.553 1.00 81.06 88 TYR A C 1
ATOM 713 O O . TYR A 1 88 ? 14.928 1.600 -6.113 1.00 81.06 88 TYR A O 1
ATOM 721 N N . SER A 1 89 ? 14.105 2.655 -4.321 1.00 80.12 89 SER A N 1
ATOM 722 C CA . SER A 1 89 ? 13.990 1.438 -3.513 1.00 80.12 89 SER A CA 1
ATOM 723 C C . SER A 1 89 ? 12.655 1.335 -2.791 1.00 80.12 89 SER A C 1
ATOM 725 O O . SER A 1 89 ? 12.192 2.300 -2.178 1.00 80.12 89 SER A O 1
ATOM 727 N N . CYS A 1 90 ? 12.031 0.162 -2.862 1.00 80.12 90 CYS A N 1
ATOM 728 C CA . CYS A 1 90 ? 10.835 -0.148 -2.083 1.00 80.12 90 CYS A CA 1
ATOM 729 C C . CYS A 1 90 ? 10.879 -1.547 -1.483 1.00 80.12 90 CYS A C 1
ATOM 731 O O . CYS A 1 90 ? 10.407 -2.489 -2.125 1.00 80.12 90 CYS A O 1
ATOM 733 N N . PRO A 1 91 ? 11.453 -1.688 -0.281 1.00 83.44 91 PRO A N 1
ATOM 734 C CA . PRO A 1 91 ? 11.184 -2.820 0.590 1.00 83.44 91 PRO A CA 1
ATOM 735 C C . PRO A 1 91 ? 9.773 -2.741 1.195 1.00 83.44 91 PRO A C 1
ATOM 737 O O . PRO A 1 91 ? 9.407 -1.776 1.870 1.00 83.44 91 PRO A O 1
ATOM 740 N N . CYS A 1 92 ? 8.984 -3.782 0.956 1.00 83.12 92 CYS A N 1
ATOM 741 C CA . CYS A 1 92 ? 7.661 -3.972 1.529 1.00 83.12 92 CYS A CA 1
ATOM 742 C C . CYS A 1 92 ? 7.584 -5.360 2.183 1.00 83.12 92 CYS A C 1
ATOM 744 O O . CYS A 1 92 ? 7.852 -6.353 1.511 1.00 83.12 92 CYS A O 1
ATOM 746 N N . GLU A 1 93 ? 7.126 -5.457 3.428 1.00 83.62 93 GLU A N 1
ATOM 747 C CA . GLU A 1 93 ? 6.951 -6.749 4.104 1.00 83.62 93 GLU A CA 1
ATOM 748 C C . GLU A 1 93 ? 5.545 -6.896 4.696 1.00 83.62 93 GLU A C 1
ATOM 750 O O . GLU A 1 93 ? 5.009 -5.988 5.341 1.00 83.62 93 GLU A O 1
ATOM 755 N N . VAL A 1 94 ? 4.921 -8.057 4.462 1.00 81.69 94 VAL A N 1
ATOM 756 C CA . VAL A 1 94 ? 3.653 -8.445 5.083 1.00 81.69 94 VAL A CA 1
ATOM 757 C C . VAL A 1 94 ? 3.689 -9.879 5.590 1.00 81.69 94 VAL A C 1
ATOM 759 O O . VAL A 1 94 ? 3.482 -10.849 4.863 1.00 81.69 94 VAL A O 1
ATOM 762 N N . MET A 1 95 ? 3.722 -10.019 6.903 1.00 80.00 95 MET A N 1
ATOM 763 C CA . MET A 1 95 ? 3.818 -11.311 7.578 1.00 80.00 95 MET A CA 1
ATOM 764 C C . MET A 1 95 ? 2.619 -12.253 7.413 1.00 80.00 95 MET A C 1
ATOM 766 O O . MET A 1 95 ? 2.710 -13.406 7.821 1.00 80.00 95 MET A O 1
ATOM 770 N N . ARG A 1 96 ? 1.449 -11.848 6.893 1.00 76.44 96 ARG A N 1
ATOM 771 C CA . ARG A 1 96 ? 0.293 -12.776 6.897 1.00 76.44 96 ARG A CA 1
ATOM 772 C C . ARG A 1 96 ? -0.612 -12.816 5.682 1.00 76.44 96 ARG A C 1
ATOM 774 O O . ARG A 1 96 ? -0.929 -13.924 5.262 1.00 76.44 96 ARG A O 1
ATOM 781 N N . TRP A 1 97 ? -1.150 -11.699 5.196 1.00 82.12 97 TRP A N 1
ATOM 782 C CA . TRP A 1 97 ? -2.293 -11.774 4.273 1.00 82.12 97 TRP A CA 1
ATOM 783 C C . TRP A 1 97 ? -2.047 -11.149 2.903 1.00 82.12 97 TRP A C 1
ATOM 785 O O . TRP A 1 97 ? -1.922 -11.900 1.939 1.00 82.12 97 TRP A O 1
ATOM 795 N N . TRP A 1 98 ? -2.036 -9.825 2.783 1.00 84.81 98 TRP A N 1
ATOM 796 C CA . TRP A 1 98 ? -2.008 -9.182 1.471 1.00 84.81 98 TRP A CA 1
ATOM 797 C C . TRP A 1 98 ? -1.018 -8.034 1.411 1.00 84.81 98 TRP A C 1
ATOM 799 O O . TRP A 1 98 ? -1.036 -7.146 2.267 1.00 84.81 98 TRP A O 1
ATOM 809 N N . LEU A 1 99 ? -0.227 -8.040 0.345 1.00 85.50 99 LEU A N 1
ATOM 810 C CA . LEU A 1 99 ? 0.704 -6.988 -0.012 1.00 85.50 99 LEU A CA 1
ATOM 811 C C . LEU A 1 99 ? 0.363 -6.467 -1.406 1.00 85.50 99 LEU A C 1
ATOM 813 O O . LEU A 1 99 ? 0.319 -7.236 -2.364 1.00 85.50 99 LEU A O 1
ATOM 817 N N . PHE A 1 100 ? 0.142 -5.160 -1.506 1.00 85.69 100 PHE A N 1
ATOM 818 C CA . PHE A 1 100 ? 0.043 -4.430 -2.763 1.00 85.69 100 PHE A CA 1
ATOM 819 C C . PHE A 1 100 ? 1.156 -3.385 -2.791 1.00 85.69 100 PHE A C 1
ATOM 821 O O . PHE A 1 100 ? 1.079 -2.390 -2.068 1.00 85.69 100 PHE A O 1
ATOM 828 N N . CYS A 1 101 ? 2.181 -3.593 -3.615 1.00 82.06 101 CYS A N 1
ATOM 829 C CA . CYS A 1 101 ? 3.213 -2.587 -3.853 1.00 82.06 101 CYS A CA 1
ATOM 830 C C . CYS A 1 101 ? 3.158 -2.108 -5.304 1.00 82.06 101 CYS A C 1
ATOM 832 O O . CYS A 1 101 ? 3.182 -2.899 -6.244 1.00 82.06 101 CYS A O 1
ATOM 834 N N . GLY A 1 102 ? 3.104 -0.785 -5.484 1.00 77.62 102 GLY A N 1
ATOM 835 C CA . GLY A 1 102 ? 3.085 -0.125 -6.794 1.00 77.62 102 GLY A CA 1
ATOM 836 C C . GLY A 1 102 ? 4.346 -0.356 -7.633 1.00 77.62 102 GLY A C 1
ATOM 837 O O . GLY A 1 102 ? 4.390 0.053 -8.787 1.00 77.62 102 GLY A O 1
ATOM 838 N N . GLY A 1 103 ? 5.348 -1.036 -7.069 1.00 73.00 103 GLY A N 1
ATOM 839 C CA . GLY A 1 103 ? 6.615 -1.333 -7.715 1.00 73.00 103 GLY A CA 1
ATOM 840 C C . GLY A 1 103 ? 7.644 -0.234 -7.496 1.00 73.00 103 GLY A C 1
ATOM 841 O O . GLY A 1 103 ? 7.434 0.728 -6.748 1.00 73.00 103 GLY A O 1
ATOM 842 N N . SER A 1 104 ? 8.789 -0.383 -8.145 1.00 79.94 104 SER A N 1
ATOM 843 C CA . SER A 1 104 ? 9.784 0.680 -8.176 1.00 79.94 104 SER A CA 1
ATOM 844 C C . SER A 1 104 ? 10.480 0.766 -9.521 1.00 79.94 104 SER A C 1
ATOM 846 O O . SER A 1 104 ? 10.435 -0.166 -10.315 1.00 79.94 104 SER A O 1
ATOM 848 N N . ARG A 1 105 ? 11.143 1.886 -9.828 1.00 78.75 105 ARG A N 1
ATOM 849 C CA . ARG A 1 105 ? 11.918 1.928 -11.075 1.00 78.75 105 ARG A CA 1
ATOM 850 C C . ARG A 1 105 ? 13.163 1.060 -10.948 1.00 78.75 105 ARG A C 1
ATOM 852 O O . ARG A 1 105 ? 13.391 0.266 -11.850 1.00 78.75 105 ARG A O 1
ATOM 859 N N . HIS A 1 106 ? 13.942 1.216 -9.877 1.00 79.69 106 HIS A N 1
ATOM 860 C CA . HIS A 1 106 ? 15.226 0.528 -9.711 1.00 79.69 106 HIS A CA 1
ATOM 861 C C . HIS A 1 106 ? 15.116 -0.801 -8.964 1.00 79.69 106 HIS A C 1
ATOM 863 O O . HIS A 1 106 ? 15.297 -1.832 -9.597 1.00 79.69 106 HIS A O 1
ATOM 869 N N . PHE A 1 107 ? 14.811 -0.784 -7.667 1.00 80.06 107 PHE A N 1
ATOM 870 C CA . PHE A 1 107 ? 14.821 -1.980 -6.826 1.00 80.06 107 PHE A CA 1
ATOM 871 C C . PHE A 1 107 ? 13.514 -2.142 -6.050 1.00 80.06 107 PHE A C 1
ATOM 873 O O . PHE A 1 107 ? 13.116 -1.231 -5.313 1.00 80.06 107 PHE A O 1
ATOM 880 N N . CYS A 1 108 ? 12.806 -3.256 -6.212 1.00 79.88 108 CYS A N 1
ATOM 881 C CA . CYS A 1 108 ? 11.673 -3.603 -5.352 1.00 79.88 108 CYS A CA 1
ATOM 882 C C . CYS A 1 108 ? 11.924 -4.941 -4.660 1.00 79.88 108 CYS A C 1
ATOM 884 O O . CYS A 1 108 ? 12.329 -5.915 -5.292 1.00 79.88 108 CYS A O 1
ATOM 886 N N . ALA A 1 109 ? 11.685 -4.965 -3.352 1.00 83.12 109 ALA A N 1
ATOM 887 C CA . ALA A 1 109 ? 11.728 -6.172 -2.543 1.00 83.12 109 ALA A CA 1
ATOM 888 C C . ALA A 1 109 ? 10.382 -6.307 -1.841 1.00 83.12 109 ALA A C 1
ATOM 890 O O . ALA A 1 109 ? 9.935 -5.372 -1.179 1.00 83.12 109 ALA A O 1
ATOM 891 N N . CYS A 1 110 ? 9.701 -7.428 -2.034 1.00 82.50 110 CYS A N 1
ATOM 892 C CA . CYS A 1 110 ? 8.399 -7.673 -1.433 1.00 82.50 110 CYS A CA 1
ATOM 893 C C . CYS A 1 110 ? 8.348 -9.070 -0.832 1.00 82.50 110 CYS A C 1
ATOM 895 O O . CYS A 1 110 ? 8.557 -10.043 -1.548 1.00 82.50 110 CYS A O 1
ATOM 897 N N . GLU A 1 111 ? 7.993 -9.171 0.441 1.00 83.81 111 GLU A N 1
ATOM 898 C CA . GLU A 1 111 ? 7.813 -10.455 1.115 1.00 83.81 111 GLU A CA 1
ATOM 899 C C . GLU A 1 111 ? 6.394 -10.558 1.671 1.00 83.81 111 GLU A C 1
ATOM 901 O O . GLU A 1 111 ? 5.913 -9.655 2.364 1.00 83.81 111 GLU A O 1
ATOM 906 N N . VAL A 1 112 ? 5.675 -11.636 1.335 1.00 84.25 112 VAL A N 1
ATOM 907 C CA . VAL A 1 112 ? 4.346 -11.879 1.907 1.00 84.25 112 VAL A CA 1
ATOM 908 C C . VAL A 1 112 ? 3.946 -13.345 2.000 1.00 84.25 112 VAL A C 1
ATOM 910 O O . VAL A 1 112 ? 4.013 -14.128 1.059 1.00 84.25 112 VAL A O 1
ATOM 913 N N . ASN A 1 113 ? 3.347 -13.703 3.133 1.00 83.12 113 ASN A N 1
ATOM 914 C CA . ASN A 1 113 ? 2.960 -15.087 3.414 1.00 83.12 113 ASN A CA 1
ATOM 915 C C . ASN A 1 113 ? 1.763 -15.635 2.613 1.00 83.12 113 ASN A C 1
ATOM 917 O O . ASN A 1 113 ? 1.515 -16.841 2.611 1.00 83.12 113 ASN A O 1
ATOM 921 N N . ARG A 1 114 ? 0.949 -14.791 1.974 1.00 83.75 114 ARG A N 1
ATOM 922 C CA . ARG A 1 114 ? -0.268 -15.254 1.279 1.00 83.75 114 ARG A CA 1
ATOM 923 C C . ARG A 1 114 ? -0.419 -14.684 -0.120 1.00 83.75 114 ARG A C 1
ATOM 925 O O . ARG A 1 114 ? -0.409 -15.463 -1.066 1.00 83.75 114 ARG A O 1
ATOM 932 N N . ARG A 1 115 ? -0.661 -13.382 -0.263 1.00 84.69 115 ARG A N 1
ATOM 933 C CA . ARG A 1 115 ? -1.004 -12.775 -1.556 1.00 84.69 115 ARG A CA 1
ATOM 934 C C . ARG A 1 115 ? -0.170 -11.533 -1.823 1.00 84.69 115 ARG A C 1
ATOM 936 O O . ARG A 1 115 ? -0.228 -10.591 -1.035 1.00 84.69 115 ARG A O 1
ATOM 943 N N . LEU A 1 116 ? 0.538 -11.534 -2.948 1.00 84.38 116 LEU A N 1
ATOM 944 C CA . LEU A 1 116 ? 1.317 -10.407 -3.448 1.00 84.38 116 LEU A CA 1
ATOM 945 C C . LEU A 1 116 ? 0.746 -9.888 -4.757 1.00 84.38 116 LEU A C 1
ATOM 947 O O . LEU A 1 116 ? 0.525 -10.660 -5.688 1.00 84.38 116 LEU A O 1
ATOM 951 N N . PHE A 1 117 ? 0.612 -8.572 -4.833 1.00 84.31 117 PHE A N 1
ATOM 952 C CA . PHE A 1 117 ? 0.421 -7.824 -6.062 1.00 84.31 117 PHE A CA 1
ATOM 953 C C . PHE A 1 117 ? 1.542 -6.794 -6.163 1.00 84.31 117 PHE A C 1
ATOM 955 O O . PHE A 1 117 ? 1.592 -5.853 -5.367 1.00 84.31 117 PHE A O 1
ATOM 962 N N . CYS A 1 118 ? 2.451 -6.978 -7.116 1.00 80.00 118 CYS A N 1
ATOM 963 C CA . CYS A 1 118 ? 3.570 -6.067 -7.337 1.00 80.00 118 CYS A CA 1
ATOM 964 C C . CYS A 1 118 ? 3.492 -5.468 -8.744 1.00 80.00 118 CYS A C 1
ATOM 966 O O . CYS A 1 118 ? 3.325 -6.192 -9.722 1.00 80.00 118 CYS A O 1
ATOM 968 N N . GLY A 1 119 ? 3.647 -4.148 -8.859 1.00 76.06 119 GLY A N 1
ATOM 969 C CA . GLY A 1 119 ? 3.768 -3.450 -10.148 1.00 76.06 119 GLY A CA 1
ATOM 970 C C . GLY A 1 119 ? 5.126 -3.628 -10.843 1.00 76.06 119 GLY A C 1
ATOM 971 O O . GLY A 1 119 ? 5.425 -2.886 -11.774 1.00 76.06 119 GLY A O 1
ATOM 972 N N . GLY A 1 120 ? 5.965 -4.540 -10.337 1.00 68.62 120 GLY A N 1
ATOM 973 C CA . GLY A 1 120 ? 7.262 -4.876 -10.912 1.00 68.62 120 GLY A CA 1
ATOM 974 C C . GLY A 1 120 ? 8.350 -3.834 -10.655 1.00 68.62 120 GLY A C 1
ATOM 975 O O . GLY A 1 120 ? 8.199 -2.886 -9.877 1.00 68.62 120 GLY A O 1
ATOM 976 N N . SER A 1 121 ? 9.496 -4.040 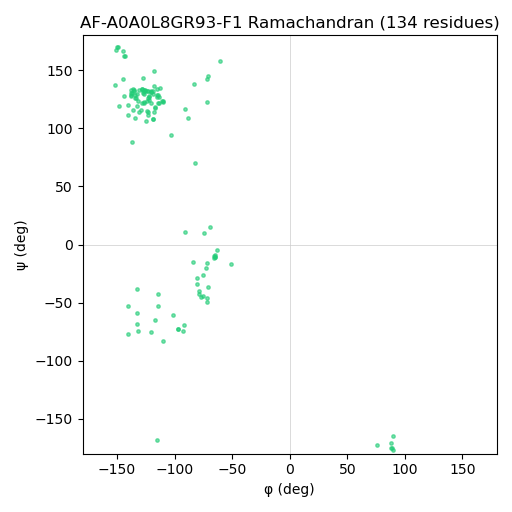-11.300 1.00 74.88 121 SER A N 1
ATOM 977 C CA . SER A 1 121 ? 10.516 -3.004 -11.433 1.00 74.88 121 SER A CA 1
ATOM 978 C C . SER A 1 121 ? 11.202 -3.074 -12.785 1.00 74.88 121 SER A C 1
ATOM 980 O O . SER A 1 121 ? 11.125 -4.088 -13.475 1.00 74.88 121 SER A O 1
ATOM 982 N N . ARG A 1 122 ? 11.877 -1.989 -13.178 1.00 71.94 122 ARG A N 1
ATOM 983 C CA . ARG A 1 122 ? 12.604 -1.959 -14.453 1.00 71.94 122 ARG A CA 1
ATOM 984 C C . ARG A 1 122 ? 13.966 -2.651 -14.366 1.00 71.94 122 ARG A C 1
ATOM 986 O O . ARG A 1 122 ? 14.435 -3.126 -15.393 1.00 71.94 122 ARG A O 1
ATOM 993 N N . TYR A 1 123 ? 14.610 -2.661 -13.198 1.00 75.12 123 TYR A N 1
ATOM 994 C CA . TYR A 1 123 ? 15.973 -3.186 -13.061 1.00 75.12 123 TYR A CA 1
ATOM 995 C C . TYR A 1 123 ? 16.047 -4.440 -12.185 1.00 75.12 123 TYR A C 1
ATOM 997 O O . TYR A 1 123 ? 16.604 -5.435 -12.636 1.00 75.12 123 TYR A O 1
ATOM 1005 N N . SER A 1 124 ? 15.508 -4.426 -10.963 1.00 74.38 124 SER A N 1
ATOM 1006 C CA . SER A 1 124 ? 15.594 -5.578 -10.058 1.00 74.38 124 SER A CA 1
ATOM 1007 C C . SER A 1 124 ? 14.388 -5.713 -9.127 1.00 74.38 124 SER A C 1
ATOM 1009 O O . SER A 1 124 ? 14.105 -4.852 -8.294 1.00 74.38 124 SER A O 1
ATOM 1011 N N . CYS A 1 125 ? 13.683 -6.839 -9.256 1.00 74.56 125 CYS A N 1
ATOM 1012 C CA . CYS A 1 125 ? 12.562 -7.207 -8.399 1.00 74.56 125 CYS A CA 1
ATOM 1013 C C . CYS A 1 125 ? 12.836 -8.537 -7.692 1.00 74.56 125 CYS A C 1
ATOM 1015 O O . CYS A 1 125 ? 13.022 -9.562 -8.345 1.00 74.56 125 CYS A O 1
ATOM 1017 N N . ALA A 1 126 ? 12.817 -8.517 -6.362 1.00 80.31 126 ALA A N 1
ATOM 1018 C CA . ALA A 1 126 ? 12.805 -9.703 -5.517 1.00 80.31 126 ALA A CA 1
ATOM 1019 C C . ALA A 1 126 ? 11.431 -9.804 -4.848 1.00 80.31 126 ALA A C 1
ATOM 1021 O O . ALA A 1 126 ? 10.971 -8.864 -4.201 1.00 80.31 126 ALA A O 1
ATOM 1022 N N . CYS A 1 127 ? 10.730 -10.914 -5.053 1.00 78.19 127 CYS A N 1
ATOM 1023 C CA . CYS A 1 127 ? 9.389 -11.118 -4.521 1.00 78.19 127 CYS A CA 1
ATOM 1024 C C . CYS A 1 127 ? 9.287 -12.528 -3.947 1.00 78.19 127 CYS A C 1
ATOM 1026 O O . CYS A 1 127 ? 9.376 -13.494 -4.702 1.00 78.19 127 CYS A O 1
ATOM 1028 N N . GLU A 1 128 ? 9.080 -12.640 -2.638 1.00 82.00 128 GLU A N 1
ATOM 1029 C CA . GLU A 1 128 ? 8.929 -13.917 -1.946 1.00 82.00 128 GLU A CA 1
ATOM 1030 C C . GLU A 1 128 ? 7.490 -14.094 -1.462 1.00 82.00 128 GLU A C 1
ATOM 1032 O O . GLU A 1 128 ? 6.922 -13.237 -0.776 1.00 82.00 128 GLU A O 1
ATOM 1037 N N . VAL A 1 129 ? 6.866 -15.196 -1.892 1.00 83.56 129 VAL A N 1
ATOM 1038 C CA . VAL A 1 129 ? 5.454 -15.467 -1.630 1.00 83.56 129 VAL A CA 1
ATOM 1039 C C . VAL A 1 129 ? 5.181 -16.938 -1.405 1.00 83.56 129 VAL A C 1
ATOM 1041 O O . VAL A 1 129 ? 5.426 -17.765 -2.276 1.00 83.56 129 VAL A O 1
ATOM 1044 N N . ASN A 1 130 ? 4.508 -17.235 -0.295 1.00 81.19 130 ASN A N 1
ATOM 1045 C CA . ASN A 1 130 ? 4.172 -18.610 0.071 1.00 81.19 130 ASN A CA 1
ATOM 1046 C C . ASN A 1 130 ? 2.900 -19.177 -0.583 1.00 81.19 130 ASN A C 1
ATOM 1048 O O . ASN A 1 130 ? 2.687 -20.385 -0.521 1.00 81.19 130 ASN A O 1
ATOM 1052 N N . LYS A 1 131 ? 2.017 -18.360 -1.186 1.00 80.69 131 LYS A N 1
ATOM 1053 C CA . LYS A 1 131 ? 0.823 -18.896 -1.882 1.00 80.69 131 LYS A CA 1
ATOM 1054 C C . LYS A 1 131 ? 0.542 -18.331 -3.273 1.00 80.69 131 LYS A C 1
ATOM 1056 O O . LYS A 1 131 ? 0.403 -19.112 -4.202 1.00 80.69 131 LYS A O 1
ATOM 1061 N N . TRP A 1 132 ? 0.353 -17.018 -3.416 1.00 76.19 132 TRP A N 1
ATOM 1062 C CA . TRP A 1 132 ? -0.140 -16.414 -4.664 1.00 76.19 132 TRP A CA 1
ATOM 1063 C C . TRP A 1 132 ? 0.563 -15.101 -4.991 1.00 76.19 132 TRP A C 1
ATOM 1065 O O . TRP A 1 132 ? 0.442 -14.134 -4.239 1.00 76.19 132 TRP A O 1
ATOM 1075 N N . CYS A 1 133 ? 1.228 -15.051 -6.142 1.00 78.31 133 CYS A N 1
ATOM 1076 C CA . CYS A 1 133 ? 1.937 -13.872 -6.620 1.00 78.31 133 CYS A CA 1
ATOM 1077 C C . CYS A 1 133 ? 1.375 -13.404 -7.966 1.00 78.31 133 CYS A C 1
ATOM 1079 O O . CYS A 1 133 ? 1.218 -14.206 -8.886 1.00 78.31 133 CYS A O 1
ATOM 1081 N N . PHE A 1 134 ? 1.081 -12.109 -8.074 1.00 77.75 134 PHE A N 1
ATOM 1082 C CA . PHE A 1 134 ? 0.747 -11.436 -9.323 1.00 77.75 134 PHE A CA 1
ATOM 1083 C C . PHE A 1 134 ? 1.690 -10.244 -9.517 1.00 77.75 134 PHE A C 1
ATOM 1085 O O . PHE A 1 134 ? 1.563 -9.221 -8.840 1.00 77.75 134 PHE A O 1
ATOM 1092 N N . CYS A 1 135 ? 2.635 -10.383 -10.444 1.00 71.88 135 CYS A N 1
ATOM 1093 C CA . CYS A 1 135 ? 3.557 -9.320 -10.834 1.00 71.88 135 CYS A CA 1
ATOM 1094 C C . CYS A 1 135 ? 3.258 -8.890 -12.269 1.00 71.88 135 CYS A C 1
ATOM 1096 O O . CYS A 1 135 ? 3.067 -9.748 -13.133 1.00 71.88 135 CYS A O 1
ATOM 1098 N N . ARG A 1 136 ? 3.208 -7.578 -12.511 1.00 64.06 136 ARG A N 1
ATOM 1099 C CA . ARG A 1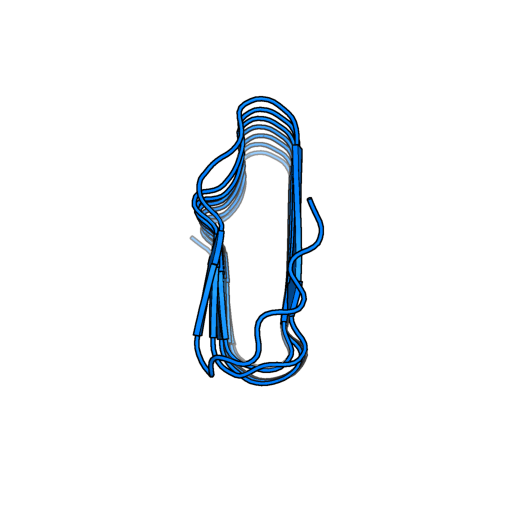 136 ? 3.020 -6.995 -13.844 1.00 64.06 136 ARG A CA 1
ATOM 1100 C C . ARG A 1 136 ? 4.170 -6.071 -14.205 1.00 64.06 136 ARG A C 1
ATOM 1102 O O . ARG A 1 136 ? 4.736 -5.479 -13.265 1.00 64.06 136 ARG A O 1
#

Radius of gyration: 14.17 Å; Cα contacts (8 Å, |Δi|>4): 468; chains: 1; bounding box: 25×40×39 Å

Mean predicted aligned error: 7.09 Å

Solvent-accessible surface area (backbone atoms only — not comparable to full-atom values): 6038 Å² total; per-residue (Å²): 135,87,80,88,70,92,57,69,60,45,77,44,75,58,28,79,51,63,34,76,48,79,42,92,46,52,36,40,38,33,55,21,14,46,36,32,22,40,36,40,25,43,27,27,38,40,34,53,17,15,46,36,33,22,38,37,41,21,54,48,38,36,36,38,33,53,19,16,47,37,30,21,39,39,41,23,54,41,35,37,36,39,33,51,19,14,44,41,31,22,47,37,42,21,66,40,37,36,34,37,37,52,20,12,45,37,30,21,35,39,40,23,50,28,29,40,38,34,49,33,41,78,71,37,67,48,74,49,62,74,69,39,77,47,74,88

pLDDT: mean 78.49, std 9.51, range [33.47, 88.31]

Nearest PDB structures (foldseek):
  3pet-assembly1_A  TM=3.512E-01  e=4.917E-01  Bacteroides fragilis NCTC 9343
  8x1l-assembly1_A  TM=3.109E-01  e=8.550E+00  Flavobacterium frigoris PS1

Secondary structure (DSSP, 8-state):
------SSEEEEPPBSSEEEEEE-SSEEEE--BSSEEEEEESSEEEE--BSSEEEEEESSSEEEE--BSSEEEEEESSSEEEE--BSSEEEEEESSSEEEE--BSSEEEEEESSEEEE--BSSEEEEEESSEEEE-

Sequence (136 aa):
MTETVTRWWLFCGGSRYSCACEVMRWWLFCGGSRHFCACEVNRRLFCGGSRYSCACEVTRWWLFCGGSRYSCACEVNRRWLFCGGSRYSCPCEVMRWWLFCGGSRHFCACEVNRRLFCGGSRYSCACEVNKWCFCR

Foldseek 3Di:
DADPDPDLEEEAEEEAEEAEHEEAHAEYEACYYAAEYEYEYAHEYHHCAYAAEYAYEYEEEEYHYCEYAHEYEYEYAYYEYAYNEYAHEYEYEYNEYEYEHAEYAHEYEYEYAEEYEYQYYNHYYHYHYNYYYDYD

Organism: Octopus bimaculoides (NCBI:txid37653)